Protein AF-A0A7Y2A6G4-F1 (afdb_monomer)

Sequence (101 aa):
MKRLGRTLSVFWRLSPFVFGFLRDRRRFILFGRPASRSQSHHQKRAERLSARLASLGPTFVKIAQLLSARADILPEPYLTEIGKLQDRVPPDPSDEIRRVI

Radius of gyration: 22.12 Å; Cα contacts (8 Å, |Δi|>4): 39; chains: 1; bounding box: 47×41×48 Å

Nearest PDB structures (foldseek):
  2rn7-assembly1_A  TM=4.145E-01  e=8.508E+00  Shigella flexneri

Secondary structure (DSSP, 8-state):
--SHHHHHHHHHHHHHHHHHHHHHHTTSS-SS------HHHHHHHHHHHHHHHHHT-HHHHHHHHHHHT-TTTS-HHHHHHHHHHHS--PPPPHHHHTT--

Foldseek 3Di:
DPPVVVVVVVVVVCVVVVVVVVVVVVVVVPPDDPPPQPPVNLLVVLLVVLVVLVVVDDVSLVVLVVVLVPCVRGPPSNNVSSVVSVPPDDDDDVVVVVVVD

Mean predicted aligned error: 15.58 Å

Solvent-accessible surface area (backbone atoms only — not comparable to full-atom values): 6208 Å² total; per-residue (Å²): 142,85,70,68,68,62,62,54,55,52,55,61,70,48,40,65,56,54,51,47,51,57,50,43,72,72,61,75,81,71,89,62,75,79,70,88,64,52,70,68,56,51,37,58,49,16,51,55,48,35,54,49,30,60,73,71,33,70,69,45,44,51,53,50,51,64,51,54,77,36,63,94,78,44,62,67,49,40,43,57,38,45,48,66,67,65,75,72,68,76,83,75,67,71,75,65,61,68,76,78,114

Structure (mmCIF, N/CA/C/O backbone):
data_AF-A0A7Y2A6G4-F1
#
_entry.id   AF-A0A7Y2A6G4-F1
#
loop_
_atom_site.group_PDB
_atom_site.id
_atom_site.type_symbol
_atom_site.label_atom_id
_atom_site.label_alt_id
_atom_site.label_comp_id
_atom_site.label_asym_id
_atom_site.label_entity_id
_atom_site.label_seq_id
_atom_site.pdbx_PDB_ins_code
_atom_site.Cartn_x
_atom_site.Cartn_y
_atom_site.Cartn_z
_atom_site.occupancy
_atom_site.B_iso_or_equiv
_atom_site.auth_seq_id
_atom_site.auth_comp_id
_atom_site.auth_asym_id
_atom_site.auth_atom_id
_atom_site.pdbx_PDB_model_num
ATOM 1 N N . MET A 1 1 ? -33.814 25.892 -23.690 1.00 55.03 1 MET A N 1
ATOM 2 C CA . MET A 1 1 ? 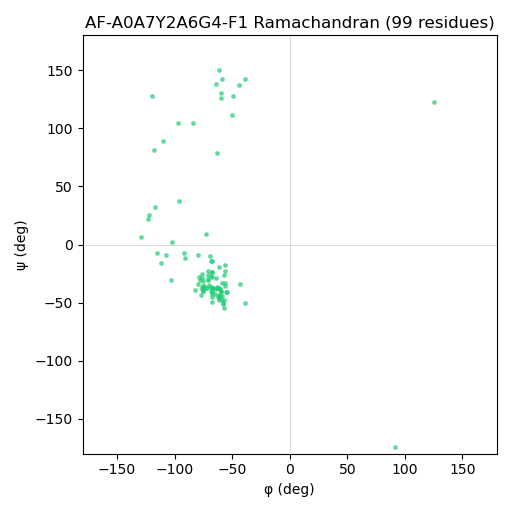-32.702 25.174 -24.367 1.00 55.03 1 MET A CA 1
ATOM 3 C C . MET A 1 1 ? -31.363 25.954 -24.375 1.00 55.03 1 MET A C 1
ATOM 5 O O . MET A 1 1 ? -30.583 25.797 -25.298 1.00 55.03 1 MET A O 1
ATOM 9 N N . LYS A 1 2 ? -31.033 26.768 -23.348 1.00 54.84 2 LYS A N 1
ATOM 10 C CA . LYS A 1 2 ? -29.790 27.589 -23.290 1.00 54.84 2 LYS A CA 1
ATOM 11 C C . LYS A 1 2 ? -28.901 27.320 -22.055 1.00 54.84 2 LYS A C 1
ATOM 13 O O . LYS A 1 2 ? -28.113 28.172 -21.663 1.00 54.84 2 LYS A O 1
ATOM 18 N N . ARG A 1 3 ? -29.028 26.152 -21.410 1.00 52.41 3 ARG A N 1
ATOM 19 C CA . ARG A 1 3 ? -28.201 25.782 -20.237 1.00 52.41 3 ARG A CA 1
ATOM 20 C C . ARG A 1 3 ? -27.206 24.643 -20.496 1.00 52.41 3 ARG A C 1
ATOM 22 O O . ARG A 1 3 ? -26.240 24.531 -19.758 1.00 52.41 3 ARG A O 1
ATOM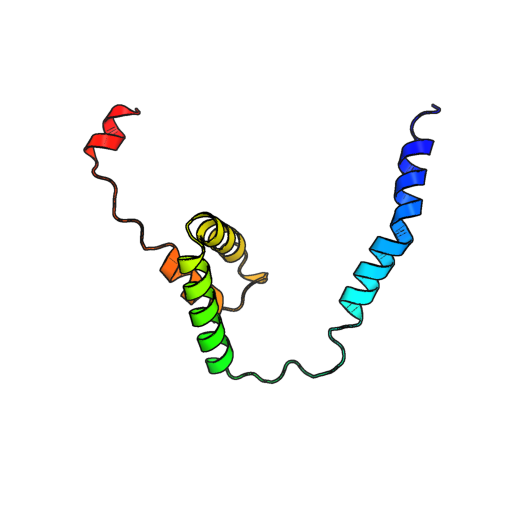 29 N N . LEU A 1 4 ? -27.373 23.877 -21.579 1.00 58.94 4 LEU A N 1
ATOM 30 C CA . LEU A 1 4 ? -26.481 22.758 -21.926 1.00 58.94 4 LEU A CA 1
ATOM 31 C C . LEU A 1 4 ? -25.135 23.198 -22.533 1.00 58.94 4 LEU A C 1
ATOM 33 O O . LEU A 1 4 ? -24.127 22.522 -22.358 1.00 58.94 4 LEU A O 1
ATOM 37 N N . GLY A 1 5 ? -25.097 24.348 -23.216 1.00 58.69 5 GLY A N 1
ATOM 38 C CA . GLY A 1 5 ? -23.894 24.802 -23.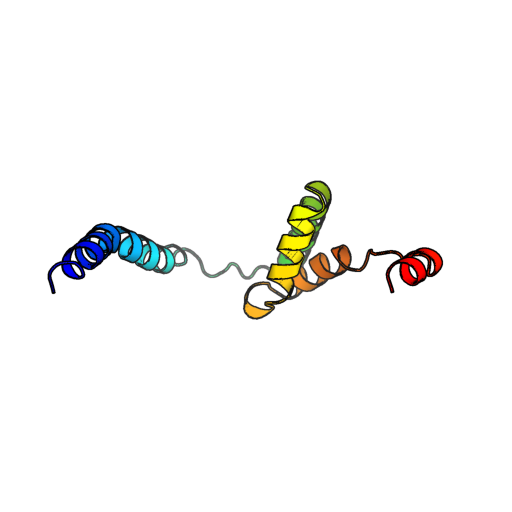927 1.00 58.69 5 GLY A CA 1
ATOM 39 C C .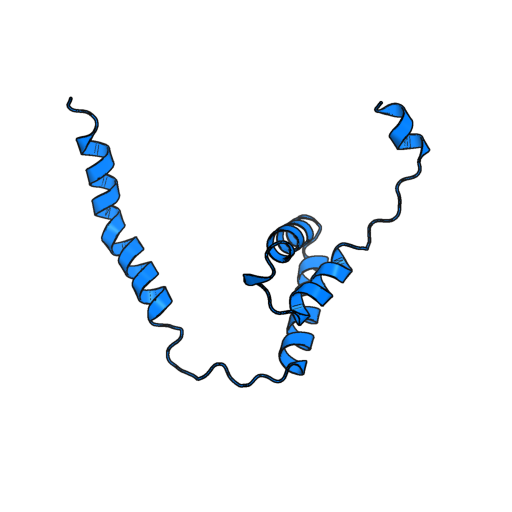 GLY A 1 5 ? -22.747 25.257 -23.018 1.00 58.69 5 GLY A C 1
ATOM 40 O O . GLY A 1 5 ? -21.589 25.222 -23.422 1.00 58.69 5 GLY A O 1
ATOM 41 N N . ARG A 1 6 ? -23.039 25.655 -21.770 1.00 56.62 6 ARG A N 1
ATOM 42 C CA . ARG A 1 6 ? -22.015 26.183 -20.849 1.00 56.62 6 ARG A CA 1
ATOM 43 C C . ARG A 1 6 ? -21.199 25.068 -20.191 1.00 56.62 6 ARG A C 1
ATOM 45 O O . ARG A 1 6 ? -19.997 25.234 -20.014 1.00 56.62 6 ARG A O 1
ATOM 52 N N . THR A 1 7 ? -21.815 23.920 -19.905 1.00 58.53 7 THR A N 1
ATOM 53 C CA . THR A 1 7 ? -21.134 22.761 -19.303 1.00 58.53 7 THR A CA 1
ATOM 54 C C . THR A 1 7 ? -20.195 22.0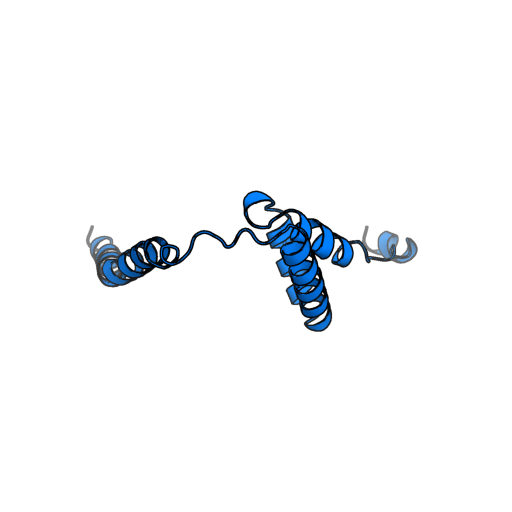79 -20.300 1.00 58.53 7 THR A C 1
ATOM 56 O O . THR A 1 7 ? -19.077 21.711 -19.941 1.00 58.53 7 THR A O 1
ATOM 59 N N . LEU A 1 8 ? -20.593 21.999 -21.578 1.00 60.81 8 LEU A N 1
ATOM 60 C CA . LEU A 1 8 ? -19.733 21.466 -22.643 1.00 60.81 8 LEU A CA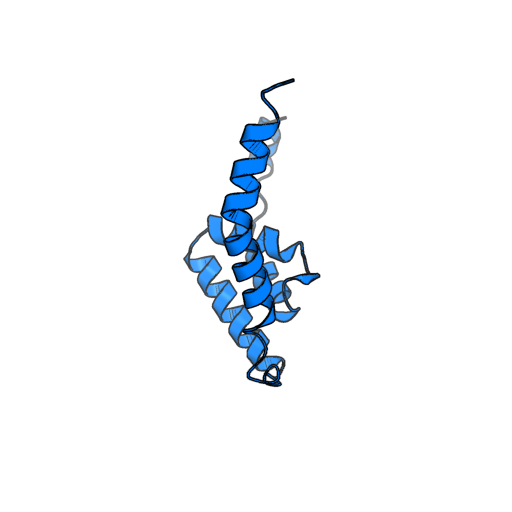 1
ATOM 61 C C . LEU A 1 8 ? -18.473 22.320 -22.859 1.00 60.81 8 LEU A C 1
ATOM 63 O O . LEU A 1 8 ? -17.393 21.780 -23.094 1.00 60.81 8 LEU A O 1
ATOM 67 N N . SER A 1 9 ? -18.587 23.646 -22.726 1.00 59.97 9 SER A N 1
ATOM 68 C CA . SER A 1 9 ? -17.455 24.554 -22.938 1.00 59.97 9 SER A CA 1
ATOM 69 C C . SER A 1 9 ? -16.355 24.408 -21.878 1.00 59.97 9 SER A C 1
ATOM 71 O O . SER A 1 9 ? -15.189 24.653 -22.183 1.00 59.97 9 SER A O 1
ATOM 73 N N . VAL A 1 10 ? -16.692 23.993 -20.650 1.00 62.28 10 VAL A N 1
ATOM 74 C CA . VAL A 1 10 ? -15.700 23.733 -19.588 1.00 62.28 10 VAL A CA 1
ATOM 75 C C . VAL A 1 10 ? -14.967 22.416 -19.846 1.00 62.28 10 VAL A C 1
ATOM 77 O O . VAL 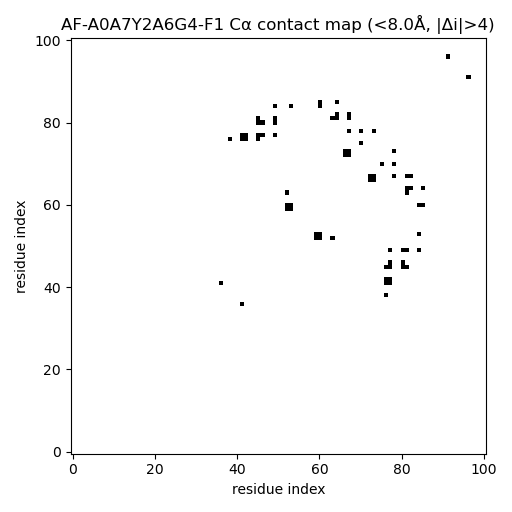A 1 10 ? -13.745 22.354 -19.712 1.00 62.28 10 VAL A O 1
ATOM 80 N N . PHE A 1 11 ? -15.690 21.394 -20.311 1.00 61.19 11 PHE A N 1
ATOM 81 C CA . PHE A 1 11 ? -15.111 20.105 -20.698 1.00 61.19 11 PHE A CA 1
ATOM 82 C C . PHE A 1 11 ? -14.090 20.249 -21.832 1.00 61.19 11 PHE A C 1
ATOM 84 O O . PHE A 1 11 ? -13.029 19.625 -21.811 1.00 61.19 11 PHE A O 1
ATOM 91 N N . TRP A 1 12 ? -14.366 21.133 -22.792 1.00 63.84 12 TRP A N 1
ATOM 92 C CA . TRP A 1 12 ? -13.456 21.389 -23.907 1.00 63.84 12 TRP A CA 1
ATOM 93 C C . TRP A 1 12 ? -12.186 22.145 -23.492 1.00 63.84 12 TRP A C 1
ATOM 95 O O . TRP A 1 12 ? -11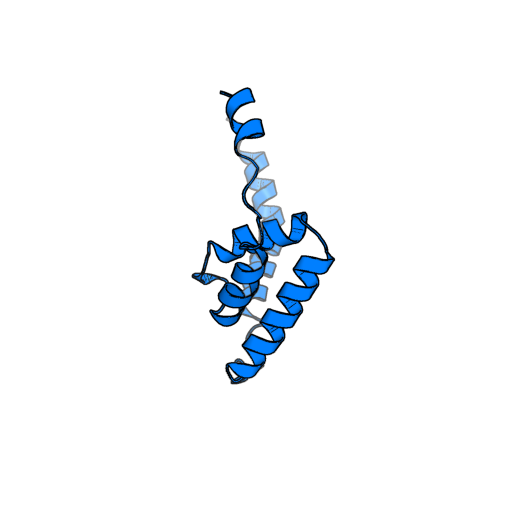.113 21.893 -24.040 1.00 63.84 12 TRP A O 1
ATOM 105 N N . ARG A 1 13 ? -12.268 22.994 -22.459 1.00 64.75 13 ARG A N 1
ATOM 106 C CA . ARG A 1 13 ? -11.129 23.772 -21.942 1.00 64.75 13 ARG A CA 1
ATOM 107 C C . ARG A 1 13 ? -10.150 22.940 -21.104 1.00 64.75 13 ARG A C 1
ATOM 109 O O . ARG A 1 13 ? -8.972 23.274 -21.044 1.00 64.75 13 ARG A O 1
ATOM 116 N N . LEU A 1 14 ? -10.621 21.842 -20.508 1.00 63.34 14 LEU A N 1
ATOM 117 C CA . LEU A 1 14 ? -9.798 20.854 -19.791 1.00 63.34 14 LEU A CA 1
ATOM 118 C C . LEU A 1 14 ? -9.298 19.710 -20.690 1.00 63.34 14 LEU A C 1
ATOM 120 O O . LEU A 1 14 ? -8.395 18.966 -20.298 1.00 63.34 14 LEU A O 1
ATOM 124 N N . SER A 1 15 ? -9.836 19.588 -21.908 1.00 66.81 15 SER A N 1
ATOM 125 C CA . SER A 1 15 ? -9.449 18.541 -22.856 1.00 66.81 15 SER A CA 1
ATOM 126 C C . SER A 1 15 ? -7.947 18.488 -23.183 1.00 66.81 15 SER A C 1
ATOM 128 O O . SER A 1 15 ? -7.422 17.373 -23.163 1.00 66.81 15 SER A O 1
ATOM 130 N N . PRO A 1 16 ? -7.194 19.599 -23.378 1.00 66.88 16 PRO A N 1
ATOM 131 C CA . PRO A 1 16 ? -5.764 19.491 -23.673 1.00 66.88 16 PRO A CA 1
ATOM 132 C C . PRO A 1 16 ? -4.947 18.958 -22.485 1.00 66.88 16 PRO A C 1
ATOM 134 O O . PRO A 1 16 ? -3.903 18.348 -22.697 1.00 66.88 16 PRO A O 1
ATOM 137 N N . PHE A 1 17 ? -5.434 19.104 -21.246 1.00 69.44 17 PHE A N 1
ATOM 138 C CA . PHE A 1 17 ? -4.779 18.560 -20.052 1.00 69.44 17 PHE A CA 1
ATOM 139 C C . PHE A 1 17 ? -5.014 17.057 -19.902 1.00 69.44 17 PHE A C 1
ATOM 141 O O . PHE A 1 17 ? -4.077 16.311 -19.631 1.00 69.44 17 PHE A O 1
ATOM 148 N N . VAL A 1 18 ? -6.245 16.593 -20.133 1.00 65.75 18 VAL A N 1
ATOM 149 C CA . VAL A 1 18 ? -6.582 15.161 -20.099 1.00 65.75 18 VAL A CA 1
ATOM 150 C C . VAL A 1 18 ? -5.906 14.426 -21.256 1.00 65.75 18 VAL A C 1
ATOM 152 O O . VAL A 1 18 ? -5.314 13.373 -21.041 1.00 65.75 18 VAL A O 1
ATOM 155 N N . PHE A 1 19 ? -5.907 15.000 -22.463 1.00 68.44 19 PHE A N 1
ATOM 156 C CA . PHE A 1 19 ? -5.171 14.435 -23.596 1.00 68.44 19 PHE A CA 1
ATOM 157 C C . PHE A 1 19 ? -3.658 14.496 -23.388 1.00 68.44 19 PHE A C 1
ATOM 159 O O . PHE A 1 19 ? -2.977 13.537 -23.731 1.00 68.44 19 PHE A O 1
ATOM 166 N N . GLY A 1 20 ? -3.128 15.567 -22.788 1.00 66.12 20 GLY A N 1
ATOM 167 C CA . GLY A 1 20 ? -1.726 15.651 -22.376 1.00 66.12 20 GLY A CA 1
ATOM 168 C C . GLY A 1 20 ? -1.361 14.549 -21.383 1.00 66.12 20 GLY A C 1
ATOM 169 O O . GLY A 1 20 ? -0.405 13.820 -21.614 1.00 66.12 20 GLY A O 1
ATOM 170 N N . PHE A 1 21 ? -2.177 14.346 -20.348 1.00 62.94 21 PHE A N 1
ATOM 171 C CA . PHE A 1 21 ? -1.967 13.333 -19.315 1.00 62.94 21 PHE A CA 1
ATOM 172 C C . PHE A 1 21 ? -2.138 11.899 -19.841 1.00 62.94 21 PHE A C 1
ATOM 174 O O . PHE A 1 21 ? -1.330 11.035 -19.512 1.00 62.94 21 PHE A O 1
ATOM 181 N N . LEU A 1 22 ? -3.126 11.624 -20.705 1.00 64.06 22 LEU A N 1
ATOM 182 C CA . LEU A 1 22 ? -3.260 10.322 -21.377 1.00 64.06 22 LEU A CA 1
ATOM 183 C C . LEU A 1 22 ? -2.137 10.076 -22.397 1.00 64.06 22 LEU A C 1
ATOM 185 O O . LEU A 1 22 ? -1.671 8.941 -22.521 1.00 64.06 22 LEU A O 1
ATOM 189 N N . ARG A 1 23 ? -1.684 11.115 -23.111 1.00 59.41 23 ARG A N 1
ATOM 190 C CA . ARG A 1 23 ? -0.545 11.024 -24.035 1.00 59.41 23 ARG A CA 1
ATOM 191 C C . ARG A 1 23 ? 0.759 10.786 -23.276 1.00 59.41 23 ARG A C 1
ATOM 193 O O . ARG A 1 23 ? 1.577 9.997 -23.738 1.00 59.41 23 ARG A O 1
ATOM 200 N N . ASP A 1 24 ? 0.928 11.396 -22.108 1.00 56.88 24 ASP A N 1
ATOM 201 C CA . ASP A 1 24 ? 2.110 11.235 -21.257 1.00 56.88 24 ASP A CA 1
ATOM 202 C C . ASP A 1 24 ? 2.126 9.873 -20.540 1.00 56.88 24 ASP A C 1
ATOM 204 O O . ASP A 1 24 ? 3.149 9.185 -20.516 1.00 56.88 24 ASP A O 1
ATOM 208 N N . ARG A 1 25 ? 0.952 9.360 -20.136 1.00 54.31 25 ARG A N 1
ATOM 209 C CA . ARG A 1 25 ? 0.792 7.969 -19.665 1.00 54.31 25 ARG A CA 1
ATOM 210 C C . ARG A 1 25 ? 1.134 6.918 -20.727 1.00 54.31 25 ARG A C 1
ATOM 212 O O . ARG A 1 25 ? 1.402 5.773 -20.374 1.00 54.31 25 ARG A O 1
ATOM 219 N N . ARG A 1 26 ? 1.153 7.294 -22.013 1.00 53.56 26 ARG A N 1
ATOM 220 C CA . ARG A 1 26 ? 1.633 6.461 -23.130 1.00 53.56 26 ARG A CA 1
ATOM 221 C C . ARG A 1 26 ? 3.038 6.830 -23.629 1.00 53.56 26 ARG A C 1
ATOM 223 O O . ARG A 1 26 ? 3.502 6.189 -24.570 1.00 53.56 26 ARG A O 1
ATOM 230 N N . ARG A 1 27 ? 3.739 7.804 -23.026 1.00 49.69 27 ARG A N 1
ATOM 231 C CA . ARG A 1 27 ? 5.084 8.224 -23.476 1.00 49.69 27 ARG A CA 1
ATOM 232 C C . ARG A 1 27 ? 6.173 8.283 -22.400 1.00 49.69 27 ARG A C 1
ATOM 234 O O . ARG A 1 27 ? 7.304 8.614 -22.735 1.00 49.69 27 ARG A O 1
ATOM 241 N N . PHE A 1 28 ? 5.898 7.834 -21.174 1.00 47.66 28 PHE A N 1
ATOM 242 C CA . PHE A 1 28 ? 6.936 7.646 -20.145 1.00 47.66 28 PHE A CA 1
ATOM 243 C C . PHE A 1 28 ? 7.038 6.216 -19.571 1.00 47.66 28 PHE A C 1
ATOM 245 O O . PHE A 1 28 ? 7.541 6.006 -18.473 1.00 47.66 28 PHE A O 1
ATOM 252 N N . ILE A 1 29 ? 6.619 5.211 -20.353 1.00 52.31 29 ILE A N 1
ATOM 253 C CA . ILE A 1 29 ? 6.986 3.783 -20.181 1.00 52.31 29 ILE A CA 1
ATOM 254 C C . ILE A 1 29 ? 7.771 3.304 -21.430 1.00 52.31 29 ILE A C 1
ATOM 256 O O . ILE A 1 29 ? 7.624 2.176 -21.882 1.00 52.31 29 ILE A O 1
ATOM 260 N N . LEU A 1 30 ? 8.555 4.190 -22.067 1.00 52.34 30 LEU A N 1
ATOM 261 C CA . LEU A 1 30 ? 9.245 3.914 -23.345 1.00 52.34 30 LEU A CA 1
ATOM 262 C C . LEU A 1 30 ? 10.786 3.918 -23.280 1.00 52.34 30 LEU A C 1
ATOM 264 O O . LEU A 1 30 ? 11.408 3.489 -24.246 1.00 52.34 30 LEU A O 1
ATOM 268 N N . PHE A 1 31 ? 11.423 4.304 -22.167 1.00 45.47 31 PHE A N 1
ATOM 269 C CA . PHE A 1 31 ? 12.878 4.147 -21.996 1.00 45.47 31 PHE A CA 1
ATOM 270 C C . PHE A 1 31 ? 13.215 3.072 -20.964 1.00 45.47 31 PHE A C 1
ATOM 272 O O . PHE A 1 31 ? 13.377 3.325 -19.773 1.00 45.47 31 PHE A O 1
ATOM 279 N N . GLY A 1 32 ? 13.324 1.852 -21.486 1.00 45.75 32 GLY A N 1
ATOM 280 C CA . GLY A 1 32 ? 13.815 0.668 -20.795 1.00 45.75 32 GLY A CA 1
ATOM 281 C C . GLY A 1 32 ? 12.805 -0.465 -20.872 1.00 45.75 32 GLY A C 1
ATOM 282 O O . GLY A 1 32 ? 11.677 -0.325 -20.405 1.00 45.75 32 GLY A O 1
ATOM 283 N N . ARG A 1 33 ? 13.224 -1.617 -21.421 1.00 47.22 33 ARG A N 1
ATOM 284 C CA . ARG A 1 33 ? 12.538 -2.902 -21.185 1.00 47.22 33 ARG A CA 1
ATOM 285 C C . ARG A 1 33 ? 12.231 -2.957 -19.681 1.00 47.22 33 ARG A C 1
ATOM 287 O O . ARG A 1 33 ? 13.129 -2.556 -18.930 1.00 47.22 33 ARG A O 1
ATOM 294 N N . PRO A 1 34 ? 11.042 -3.398 -19.209 1.00 52.91 34 PRO A N 1
ATOM 295 C CA . PRO A 1 34 ? 10.870 -3.654 -17.785 1.00 52.91 34 PRO A CA 1
ATOM 296 C C . PRO A 1 34 ? 12.055 -4.527 -17.413 1.00 52.91 34 PRO A C 1
ATOM 298 O O . PRO A 1 34 ? 12.214 -5.604 -17.989 1.00 52.91 34 PRO A O 1
ATOM 301 N N . ALA A 1 35 ? 12.983 -3.978 -16.614 1.00 53.69 35 ALA A N 1
ATOM 302 C CA . ALA A 1 35 ? 14.179 -4.715 -16.252 1.00 53.69 35 ALA A CA 1
ATOM 303 C C . ALA A 1 35 ? 13.662 -6.072 -15.794 1.00 53.69 35 ALA A C 1
ATOM 305 O O . ALA A 1 35 ? 12.692 -6.082 -15.027 1.00 53.69 35 ALA A O 1
ATOM 306 N N . SER A 1 36 ? 14.198 -7.163 -16.355 1.00 52.31 36 SER A N 1
ATOM 307 C CA . SER A 1 36 ? 13.826 -8.526 -15.978 1.00 52.31 36 SER A CA 1
ATOM 308 C C . SER A 1 36 ? 14.239 -8.691 -14.523 1.00 52.31 36 SER A C 1
ATOM 310 O O . SER A 1 36 ? 15.338 -9.119 -14.180 1.00 52.31 36 SER A O 1
ATOM 312 N N . ARG A 1 37 ? 13.411 -8.137 -13.648 1.00 59.31 37 ARG A N 1
ATOM 313 C CA . ARG A 1 37 ? 13.613 -8.082 -12.224 1.00 59.31 37 ARG A CA 1
ATOM 314 C C . ARG A 1 37 ? 13.097 -9.427 -11.802 1.00 59.31 37 ARG A C 1
ATOM 316 O O . ARG A 1 37 ? 11.894 -9.667 -11.832 1.00 59.31 37 ARG A O 1
ATOM 323 N N . SER A 1 38 ? 14.046 -10.306 -11.498 1.00 70.44 38 SER A N 1
ATOM 324 C CA . SER A 1 38 ? 13.782 -11.608 -10.901 1.00 70.44 38 SER A CA 1
ATOM 325 C C . SER A 1 38 ? 12.656 -11.482 -9.873 1.00 70.44 38 SER A C 1
ATOM 327 O O . SER A 1 38 ? 12.579 -10.483 -9.153 1.00 70.44 38 SER A O 1
ATOM 329 N N . GLN A 1 39 ? 11.796 -12.493 -9.795 1.00 73.88 39 GLN A N 1
ATOM 330 C CA . GLN A 1 39 ? 10.707 -12.605 -8.821 1.00 73.88 39 GLN A CA 1
ATOM 331 C C . GLN A 1 39 ? 11.145 -12.198 -7.396 1.00 73.88 39 GLN A C 1
ATOM 333 O O . GLN A 1 39 ? 10.410 -11.519 -6.682 1.00 73.88 39 GLN A O 1
ATOM 338 N N . SER A 1 40 ? 12.404 -12.484 -7.043 1.00 79.31 40 SER A N 1
ATOM 339 C CA . SER A 1 40 ? 13.071 -12.063 -5.802 1.00 79.31 40 SER A CA 1
ATOM 340 C C . SER A 1 40 ? 13.086 -10.543 -5.546 1.00 79.31 40 SER A C 1
ATOM 342 O O . SER A 1 40 ? 12.955 -10.099 -4.405 1.00 79.31 40 SER A O 1
ATOM 344 N N . HIS A 1 41 ? 13.219 -9.711 -6.581 1.00 80.94 41 HIS A N 1
ATOM 345 C CA . HIS A 1 41 ? 13.163 -8.253 -6.454 1.00 80.94 41 HIS A CA 1
ATOM 346 C C . HIS A 1 41 ? 11.745 -7.755 -6.181 1.00 80.94 41 HIS A C 1
ATOM 348 O O . HIS A 1 41 ? 11.574 -6.803 -5.417 1.00 80.94 41 HIS A O 1
ATOM 354 N N . HIS A 1 42 ? 10.738 -8.374 -6.802 1.00 82.94 42 HIS A N 1
ATOM 355 C CA . HIS A 1 42 ? 9.339 -8.039 -6.545 1.00 82.94 42 HIS A CA 1
ATOM 356 C C . HIS A 1 42 ? 8.938 -8.440 -5.124 1.00 82.94 42 HIS A C 1
ATOM 358 O O . HIS A 1 42 ? 8.346 -7.619 -4.430 1.00 82.94 42 HIS A O 1
ATOM 364 N N . GLN A 1 43 ? 9.384 -9.608 -4.659 1.00 86.00 43 GLN A N 1
ATOM 365 C CA . GLN A 1 43 ? 9.195 -10.079 -3.286 1.00 86.00 43 GLN A CA 1
ATOM 366 C C . GLN A 1 43 ? 9.767 -9.094 -2.249 1.00 86.00 43 GLN A C 1
ATOM 368 O O . GLN A 1 43 ? 9.031 -8.559 -1.424 1.00 86.00 43 GLN A O 1
ATOM 373 N N . LYS A 1 44 ? 11.049 -8.717 -2.367 1.00 87.75 44 LYS A N 1
ATOM 374 C CA . LYS A 1 44 ? 11.680 -7.747 -1.445 1.00 87.75 44 LYS A CA 1
ATOM 375 C C . LYS A 1 44 ? 10.985 -6.382 -1.430 1.00 87.75 44 LYS A C 1
ATOM 377 O O . LYS A 1 44 ? 11.001 -5.671 -0.426 1.00 87.75 44 LYS A O 1
ATOM 382 N N . ARG A 1 45 ? 10.425 -5.949 -2.565 1.00 87.62 45 ARG A N 1
ATOM 383 C CA . ARG A 1 45 ? 9.668 -4.690 -2.637 1.00 87.62 45 ARG A CA 1
ATOM 384 C C . ARG A 1 45 ? 8.279 -4.819 -2.029 1.00 87.62 45 ARG A C 1
ATOM 386 O O . ARG A 1 45 ? 7.830 -3.845 -1.430 1.00 87.62 45 ARG A O 1
ATOM 393 N N . ALA A 1 46 ? 7.629 -5.965 -2.198 1.00 89.62 46 ALA A N 1
ATOM 394 C CA . ALA A 1 46 ? 6.345 -6.267 -1.589 1.00 89.62 46 ALA A CA 1
ATOM 395 C C . ALA A 1 46 ? 6.458 -6.254 -0.059 1.00 89.62 46 ALA A C 1
ATOM 397 O O . ALA A 1 46 ? 5.731 -5.504 0.584 1.00 89.62 46 ALA A O 1
ATOM 398 N N . GLU A 1 47 ? 7.468 -6.920 0.506 1.00 90.50 47 GLU A N 1
ATOM 399 C CA . GLU A 1 47 ? 7.735 -6.928 1.954 1.00 90.50 47 GLU A CA 1
ATOM 400 C C . GLU A 1 47 ? 7.935 -5.510 2.508 1.00 90.50 47 GLU A C 1
ATOM 402 O O . GLU A 1 47 ? 7.314 -5.104 3.491 1.00 90.50 47 GLU A O 1
ATOM 407 N N . ARG A 1 48 ? 8.767 -4.701 1.834 1.00 91.31 48 ARG A N 1
ATOM 408 C CA . ARG A 1 48 ? 9.004 -3.300 2.223 1.00 91.31 48 ARG A CA 1
ATOM 409 C C . ARG A 1 48 ? 7.748 -2.443 2.123 1.00 91.31 48 ARG A C 1
ATOM 411 O O . ARG A 1 48 ? 7.576 -1.534 2.932 1.00 91.31 48 ARG A O 1
ATOM 418 N N . LEU A 1 49 ? 6.915 -2.672 1.109 1.00 88.88 49 LEU A N 1
ATOM 419 C CA . LEU A 1 49 ? 5.660 -1.947 0.951 1.00 88.88 49 LEU A CA 1
ATOM 420 C C . LEU A 1 49 ? 4.696 -2.321 2.077 1.00 88.88 49 LEU A C 1
ATOM 422 O O . LEU A 1 49 ? 4.193 -1.419 2.741 1.00 88.88 49 LEU A O 1
ATOM 426 N N . SER A 1 50 ? 4.504 -3.613 2.336 1.00 89.25 50 SER A N 1
ATOM 427 C CA . SER A 1 50 ? 3.640 -4.091 3.413 1.00 89.25 50 SER A CA 1
ATOM 428 C C . SER A 1 50 ? 4.083 -3.580 4.782 1.00 89.25 50 SER A C 1
ATOM 430 O O . SER A 1 50 ? 3.260 -3.057 5.530 1.00 89.25 50 SER A O 1
ATOM 432 N N . ALA A 1 51 ? 5.384 -3.607 5.083 1.00 90.25 51 ALA A N 1
ATOM 433 C CA . ALA A 1 51 ? 5.913 -3.049 6.329 1.00 90.25 51 ALA A CA 1
ATOM 434 C C . ALA A 1 51 ? 5.620 -1.542 6.472 1.00 90.25 51 ALA A C 1
ATOM 436 O O . ALA A 1 51 ? 5.243 -1.075 7.547 1.00 90.25 51 ALA A O 1
ATOM 437 N N . ARG A 1 52 ? 5.736 -0.773 5.380 1.00 91.50 52 ARG A N 1
ATOM 438 C CA . ARG A 1 52 ? 5.400 0.660 5.378 1.00 91.50 52 ARG A CA 1
ATOM 439 C C . ARG A 1 52 ? 3.908 0.895 5.574 1.00 91.50 52 ARG A C 1
ATOM 441 O O . ARG A 1 52 ? 3.540 1.740 6.382 1.00 91.50 52 ARG A O 1
ATOM 448 N N . LEU A 1 53 ? 3.061 0.149 4.870 1.00 88.44 53 LEU A N 1
ATOM 449 C CA . LEU A 1 53 ? 1.606 0.244 5.005 1.00 88.44 53 LEU A CA 1
ATOM 450 C C . LEU A 1 53 ? 1.165 -0.068 6.439 1.00 88.44 53 LEU A C 1
ATOM 452 O O . LEU A 1 53 ? 0.344 0.663 6.982 1.00 88.44 53 LEU A O 1
ATOM 456 N N . ALA A 1 54 ? 1.778 -1.073 7.072 1.00 87.44 54 ALA A N 1
ATOM 457 C CA . ALA A 1 54 ? 1.562 -1.378 8.482 1.00 87.44 54 ALA A CA 1
ATOM 458 C C . ALA A 1 54 ? 1.975 -0.211 9.396 1.00 87.44 54 ALA A C 1
ATOM 460 O O . ALA A 1 54 ? 1.207 0.179 10.272 1.00 87.44 54 ALA A O 1
ATOM 461 N N . SER A 1 55 ? 3.147 0.397 9.167 1.00 87.88 55 SER A N 1
ATOM 462 C CA . SER A 1 55 ? 3.622 1.529 9.984 1.00 87.88 55 SER A CA 1
ATOM 463 C C . SER A 1 55 ? 2.809 2.817 9.814 1.00 87.88 55 SER A C 1
ATOM 465 O O . SER A 1 55 ? 2.761 3.632 10.727 1.00 87.88 55 SER A O 1
ATOM 467 N N . LEU A 1 56 ? 2.169 3.009 8.656 1.00 89.69 56 LEU A N 1
ATOM 468 C CA . LEU A 1 56 ? 1.323 4.173 8.375 1.00 89.69 56 LEU A CA 1
ATOM 469 C C . LEU A 1 56 ? -0.078 4.050 9.000 1.00 89.69 56 LEU A C 1
ATOM 471 O O . LEU A 1 56 ? -0.843 5.016 8.998 1.00 89.69 56 LEU A O 1
ATOM 475 N N . GLY A 1 57 ? -0.414 2.876 9.538 1.00 85.19 57 GLY A N 1
ATOM 476 C CA . GLY A 1 57 ? -1.632 2.644 10.298 1.00 85.19 57 GLY A CA 1
ATOM 477 C C . GLY A 1 57 ? -2.839 2.170 9.471 1.00 85.19 57 GLY A C 1
ATOM 478 O O . GLY A 1 57 ? -2.744 1.896 8.269 1.00 85.19 57 GLY A O 1
ATOM 479 N N . PRO A 1 58 ? -4.013 2.058 10.119 1.00 86.88 58 PRO A N 1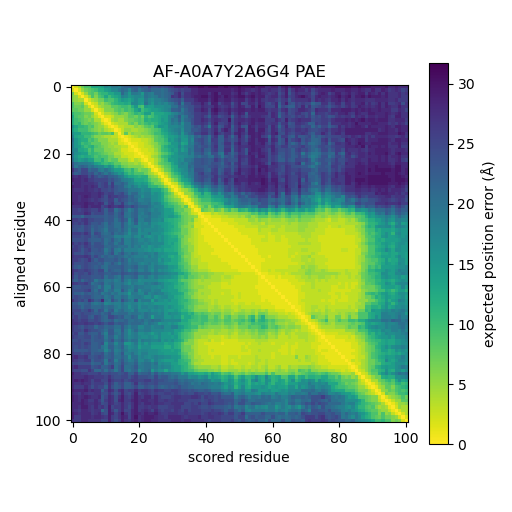
ATOM 480 C CA . PRO A 1 58 ? -5.157 1.290 9.617 1.00 86.88 58 PRO A CA 1
ATOM 481 C C . PRO A 1 58 ? -5.760 1.827 8.312 1.00 86.88 58 PRO A C 1
ATOM 483 O O . PRO A 1 58 ? -6.278 1.053 7.509 1.00 86.88 58 PRO A O 1
ATOM 486 N N . THR A 1 59 ? -5.667 3.132 8.048 1.00 87.50 59 THR A N 1
ATOM 487 C CA . THR A 1 59 ? -6.156 3.729 6.794 1.00 87.50 59 THR A CA 1
ATOM 488 C C . THR A 1 59 ? -5.421 3.168 5.576 1.00 87.50 59 THR A C 1
ATOM 490 O O . THR A 1 59 ? -6.046 2.816 4.577 1.00 87.50 59 THR A O 1
ATOM 493 N N . PHE A 1 60 ? -4.097 3.031 5.659 1.00 86.19 60 PHE A N 1
ATOM 494 C CA . PHE A 1 60 ? -3.283 2.528 4.552 1.00 86.19 60 PHE A CA 1
ATOM 495 C C . PHE A 1 60 ? -3.412 1.014 4.383 1.00 86.19 60 PHE A C 1
ATOM 497 O O . PHE A 1 60 ? -3.401 0.532 3.251 1.00 86.19 60 PHE A O 1
ATOM 504 N N . VAL A 1 61 ? -3.634 0.281 5.478 1.00 86.38 61 VAL A N 1
ATOM 505 C CA . VAL A 1 61 ? -3.999 -1.143 5.430 1.00 86.38 61 VAL A CA 1
ATOM 506 C C . VAL A 1 61 ? -5.321 -1.338 4.675 1.00 86.38 61 VAL A C 1
ATOM 508 O O . VAL A 1 61 ? -5.389 -2.178 3.780 1.00 86.38 61 VAL A O 1
ATOM 511 N N . LYS A 1 62 ? -6.337 -0.502 4.931 1.00 87.25 62 LYS A N 1
ATOM 512 C CA . LYS A 1 62 ? -7.619 -0.541 4.200 1.00 87.25 62 LYS A CA 1
ATOM 513 C C . LYS A 1 62 ? -7.485 -0.193 2.716 1.00 87.25 62 LYS A C 1
ATOM 515 O O . LYS A 1 62 ? -8.120 -0.817 1.871 1.00 87.25 62 LYS A O 1
ATOM 520 N N . ILE A 1 63 ? -6.637 0.772 2.363 1.00 86.44 63 ILE A N 1
ATOM 521 C CA . ILE A 1 63 ? -6.361 1.084 0.949 1.00 86.44 63 ILE A CA 1
ATOM 522 C C . ILE A 1 63 ? -5.678 -0.106 0.266 1.00 86.44 63 ILE A C 1
ATOM 524 O O . ILE A 1 63 ? -6.046 -0.471 -0.850 1.00 86.44 63 ILE A O 1
ATOM 528 N N . ALA A 1 64 ? -4.719 -0.743 0.939 1.00 85.50 64 ALA A N 1
ATOM 529 C CA . ALA A 1 64 ? -4.063 -1.940 0.428 1.00 85.50 64 ALA A CA 1
ATOM 530 C C . ALA A 1 64 ? -5.055 -3.096 0.235 1.00 85.50 64 ALA A C 1
ATOM 532 O O . ALA A 1 64 ? -4.984 -3.779 -0.782 1.00 85.50 64 ALA A O 1
ATOM 533 N N . GLN A 1 65 ? -6.023 -3.256 1.142 1.00 83.44 65 GLN A N 1
ATOM 534 C CA . GLN A 1 65 ? -7.136 -4.204 1.006 1.00 83.44 65 GLN A CA 1
ATOM 535 C C . GLN A 1 65 ? -7.965 -3.952 -0.256 1.00 83.44 65 GLN A C 1
ATOM 537 O O . GLN A 1 65 ? -8.155 -4.861 -1.063 1.00 83.44 65 GLN A O 1
ATOM 542 N N . LEU A 1 66 ? -8.391 -2.707 -0.477 1.00 85.81 66 LEU A N 1
ATOM 543 C CA . LEU A 1 66 ? -9.175 -2.337 -1.659 1.00 85.81 66 LEU A CA 1
ATOM 544 C C . LEU A 1 66 ? -8.416 -2.575 -2.972 1.00 85.81 66 LEU A C 1
ATOM 546 O O . LEU A 1 66 ? -9.012 -2.986 -3.966 1.00 85.81 66 LEU A O 1
ATOM 550 N N . LEU A 1 67 ? -7.105 -2.322 -2.984 1.00 82.00 67 LEU A N 1
ATOM 551 C CA . LEU A 1 67 ? -6.258 -2.557 -4.155 1.00 82.00 67 LEU A CA 1
ATOM 552 C C . LEU A 1 67 ? -5.967 -4.049 -4.368 1.00 82.00 67 LEU A C 1
ATOM 554 O O . LEU A 1 67 ? -5.925 -4.497 -5.510 1.00 82.00 67 LEU A O 1
ATOM 558 N N . SER A 1 68 ? -5.820 -4.821 -3.288 1.00 79.88 68 SER A N 1
ATOM 559 C CA . SER A 1 68 ? -5.608 -6.274 -3.326 1.00 79.88 68 SER A CA 1
ATOM 560 C C . SER A 1 68 ? -6.822 -7.042 -3.847 1.00 79.88 68 SER A C 1
ATOM 562 O O . SER A 1 68 ? -6.662 -8.133 -4.380 1.00 79.88 68 SER A O 1
ATOM 564 N N . ALA A 1 69 ? -8.025 -6.469 -3.751 1.00 75.69 69 ALA A N 1
ATOM 565 C CA . ALA A 1 69 ? -9.230 -7.021 -4.372 1.00 75.69 69 ALA A CA 1
ATOM 566 C C . ALA A 1 69 ? -9.210 -6.941 -5.913 1.00 75.69 69 ALA A C 1
ATOM 568 O O . ALA A 1 69 ? -10.079 -7.510 -6.571 1.00 75.69 69 ALA A O 1
ATOM 569 N N . ARG A 1 70 ? -8.240 -6.230 -6.505 1.00 78.06 70 ARG A N 1
ATOM 570 C CA . ARG A 1 70 ? -8.039 -6.144 -7.956 1.00 78.06 70 ARG A CA 1
ATOM 571 C C . ARG A 1 70 ? -6.676 -6.724 -8.327 1.00 78.06 70 ARG A C 1
ATOM 573 O O . ARG A 1 70 ? -5.709 -5.986 -8.527 1.00 78.06 70 ARG A O 1
ATOM 580 N N . ALA A 1 71 ? -6.614 -8.053 -8.421 1.00 65.50 71 ALA A N 1
ATOM 581 C CA . ALA A 1 71 ? -5.405 -8.810 -8.768 1.00 65.50 71 ALA A CA 1
ATOM 582 C C . ALA A 1 71 ? -4.777 -8.379 -10.110 1.00 65.50 71 ALA A C 1
ATOM 584 O O . ALA A 1 71 ? -3.575 -8.504 -10.316 1.00 65.50 71 ALA A O 1
ATOM 585 N N . ASP A 1 72 ? -5.567 -7.776 -10.992 1.00 72.88 72 ASP A N 1
ATOM 586 C CA . ASP A 1 72 ? -5.142 -7.209 -12.274 1.00 72.88 72 ASP A CA 1
ATOM 587 C C . ASP A 1 72 ? -4.222 -5.975 -12.127 1.00 72.88 72 ASP A C 1
ATOM 589 O O . ASP A 1 72 ? -3.589 -5.547 -13.094 1.00 72.88 72 ASP A O 1
ATOM 593 N N . ILE A 1 73 ? -4.141 -5.382 -10.929 1.00 71.81 73 ILE A N 1
ATOM 594 C CA . ILE A 1 73 ? -3.373 -4.157 -10.646 1.00 71.81 73 ILE A CA 1
ATOM 595 C C . ILE A 1 73 ? -2.057 -4.463 -9.915 1.00 71.81 73 ILE A C 1
ATOM 597 O O . ILE A 1 73 ? -1.074 -3.733 -10.082 1.00 71.81 73 ILE A O 1
ATOM 601 N N . LEU A 1 74 ? -2.017 -5.523 -9.105 1.00 76.12 74 LEU A N 1
ATOM 602 C CA . LEU A 1 74 ? -0.883 -5.850 -8.241 1.00 76.12 74 LEU A CA 1
ATOM 603 C C . LEU A 1 74 ? -0.291 -7.222 -8.596 1.00 76.12 74 LEU A C 1
ATOM 605 O O . LEU A 1 74 ? -1.020 -8.206 -8.608 1.00 76.12 74 LEU A O 1
ATOM 609 N N . PRO A 1 75 ? 1.031 -7.327 -8.830 1.00 80.31 75 PRO A N 1
ATOM 610 C CA . PRO A 1 75 ? 1.675 -8.619 -9.052 1.00 80.31 75 PRO A CA 1
ATOM 611 C C . PRO A 1 75 ? 1.545 -9.542 -7.832 1.00 80.31 75 PRO A C 1
ATOM 613 O O . PRO A 1 75 ? 1.594 -9.064 -6.700 1.00 80.31 75 PRO A O 1
ATOM 616 N N . GLU A 1 76 ? 1.512 -10.854 -8.069 1.00 83.75 76 GLU A N 1
ATOM 617 C CA . GLU A 1 76 ? 1.392 -11.924 -7.056 1.00 83.75 76 GLU A CA 1
ATOM 618 C C . GLU A 1 76 ? 2.179 -11.691 -5.743 1.00 83.75 76 GLU A C 1
ATOM 620 O O . GLU A 1 76 ? 1.573 -11.687 -4.669 1.00 83.75 76 GLU A O 1
ATOM 625 N N . PRO A 1 77 ? 3.489 -11.351 -5.776 1.00 85.94 77 PRO A N 1
ATOM 626 C CA . PRO A 1 77 ? 4.256 -11.100 -4.551 1.00 85.94 77 PRO A CA 1
ATOM 627 C C . PRO A 1 77 ? 3.660 -10.007 -3.650 1.00 85.94 77 PRO A C 1
ATOM 629 O O . PRO A 1 77 ? 3.759 -10.076 -2.430 1.00 85.94 77 PRO A O 1
ATOM 632 N N . TYR A 1 78 ? 3.025 -8.991 -4.238 1.00 84.38 78 TYR A N 1
ATOM 633 C CA . TYR A 1 78 ? 2.382 -7.908 -3.493 1.00 84.38 78 TYR A CA 1
ATOM 634 C C . TYR A 1 78 ? 1.055 -8.341 -2.883 1.00 84.38 78 TYR A C 1
ATOM 636 O O . TYR A 1 78 ? 0.772 -7.947 -1.757 1.00 84.38 78 TYR A O 1
ATOM 644 N N . LEU A 1 79 ? 0.268 -9.150 -3.596 1.00 86.12 79 LEU A N 1
ATOM 645 C CA . LEU A 1 79 ? -0.980 -9.709 -3.071 1.00 86.12 79 LEU A CA 1
ATOM 646 C C . LEU A 1 79 ? -0.693 -10.598 -1.859 1.00 86.12 79 LEU A C 1
ATOM 648 O O . LEU A 1 79 ? -1.321 -10.428 -0.817 1.00 86.12 79 LEU A O 1
ATOM 652 N N . THR A 1 80 ? 0.330 -11.450 -1.961 1.00 87.31 80 THR A N 1
ATOM 653 C CA . THR A 1 80 ? 0.784 -12.314 -0.864 1.00 87.31 80 THR A CA 1
ATOM 654 C C . THR A 1 80 ? 1.181 -11.499 0.373 1.00 87.31 80 THR A C 1
ATOM 656 O O . THR A 1 80 ? 0.697 -11.754 1.476 1.00 87.31 80 THR A O 1
ATOM 659 N N . GLU A 1 81 ? 2.042 -10.488 0.220 1.00 88.88 81 GLU A N 1
ATOM 660 C CA . GLU A 1 81 ? 2.501 -9.677 1.357 1.00 88.88 81 GLU A CA 1
ATOM 661 C C . GLU A 1 81 ? 1.417 -8.754 1.925 1.00 88.88 81 GLU A C 1
ATOM 663 O O . GLU A 1 81 ? 1.454 -8.423 3.111 1.00 88.88 81 GLU A O 1
ATOM 668 N N . ILE A 1 82 ? 0.469 -8.295 1.106 1.00 87.50 82 ILE A N 1
ATOM 669 C CA . ILE A 1 82 ? -0.657 -7.482 1.574 1.00 87.50 82 ILE A CA 1
ATOM 670 C C . ILE A 1 82 ? -1.675 -8.364 2.301 1.00 87.50 82 ILE A C 1
ATOM 672 O O . ILE A 1 82 ? -2.148 -7.944 3.351 1.00 87.50 82 ILE A O 1
ATOM 676 N N . GLY A 1 83 ? -1.958 -9.580 1.823 1.00 85.12 83 GLY A N 1
ATOM 677 C CA . GLY A 1 83 ? -2.843 -10.541 2.495 1.00 85.12 83 GLY A CA 1
ATOM 678 C C . GLY A 1 83 ? -2.414 -10.825 3.938 1.00 85.12 83 GLY A C 1
ATOM 679 O O . GLY A 1 83 ? -3.229 -10.749 4.855 1.00 85.12 83 GLY A O 1
ATOM 680 N N . LYS A 1 84 ? -1.103 -10.962 4.179 1.00 86.44 84 LYS A N 1
ATOM 681 C CA . LYS A 1 84 ? -0.527 -11.106 5.533 1.00 86.44 84 LYS A CA 1
ATOM 682 C C . LYS A 1 84 ? -0.859 -9.954 6.491 1.00 86.44 84 LYS A C 1
ATOM 684 O O . LYS A 1 84 ? -0.828 -10.148 7.706 1.00 86.44 84 LYS A O 1
ATOM 689 N N . LEU A 1 85 ? -1.119 -8.748 5.977 1.00 82.56 85 LEU A N 1
ATOM 690 C CA . LEU A 1 85 ? -1.553 -7.609 6.794 1.00 82.56 85 LEU A CA 1
ATOM 691 C C . LEU A 1 85 ? -3.039 -7.688 7.155 1.00 82.56 85 LEU A C 1
ATOM 693 O O . LEU A 1 85 ? -3.442 -7.121 8.167 1.00 82.56 85 LEU A O 1
ATOM 697 N N . GLN A 1 86 ? -3.844 -8.342 6.320 1.00 75.00 86 GLN A N 1
ATOM 698 C CA . GLN A 1 86 ? -5.297 -8.425 6.470 1.00 75.00 86 GLN A CA 1
ATOM 699 C C . GLN A 1 86 ? -5.695 -9.517 7.463 1.00 75.00 86 GLN A C 1
ATOM 701 O O . GLN A 1 86 ? -6.572 -9.283 8.287 1.00 75.00 86 GLN A O 1
ATOM 706 N N . ASP A 1 87 ? -4.997 -10.653 7.445 1.00 67.25 87 ASP A N 1
ATOM 707 C CA . ASP A 1 87 ? -5.309 -11.837 8.262 1.00 67.25 87 ASP A CA 1
ATOM 708 C C . ASP A 1 87 ? -4.975 -11.692 9.761 1.00 67.25 87 ASP A C 1
ATOM 710 O O . ASP A 1 87 ? -5.052 -12.652 10.524 1.00 67.25 87 ASP A O 1
ATOM 714 N N . ARG A 1 88 ? -4.611 -10.491 10.231 1.00 63.78 88 ARG A N 1
ATOM 715 C CA . ARG A 1 88 ? -4.301 -10.217 11.648 1.00 63.78 88 ARG A CA 1
ATOM 716 C C . ARG A 1 88 ? -5.482 -9.649 12.436 1.00 63.78 88 ARG A C 1
ATOM 718 O O . ARG A 1 88 ? -5.278 -8.788 13.292 1.00 63.78 88 ARG A O 1
ATOM 725 N N . VAL A 1 89 ? -6.701 -10.110 12.173 1.00 55.81 89 VAL A N 1
ATOM 726 C CA . VAL A 1 89 ? -7.852 -9.774 13.024 1.00 55.81 89 VAL A CA 1
ATOM 727 C C . VAL A 1 89 ? -8.071 -10.926 14.009 1.00 55.81 89 VAL A C 1
ATOM 729 O O . VAL A 1 89 ? -8.524 -11.990 13.586 1.00 55.81 89 VAL A O 1
ATOM 732 N N . PRO A 1 90 ? -7.706 -10.778 15.298 1.00 57.56 90 PRO A N 1
ATOM 733 C CA . PRO A 1 90 ? -8.116 -11.746 16.307 1.00 57.56 90 PRO A CA 1
ATOM 734 C C . PRO A 1 90 ? -9.653 -11.807 16.348 1.00 57.56 90 PRO A C 1
ATOM 736 O O . PRO A 1 90 ? -10.296 -10.771 16.172 1.00 57.56 90 PRO A O 1
ATOM 739 N N . PRO A 1 91 ? -10.254 -12.994 16.538 1.00 61.81 91 PRO A N 1
ATOM 740 C CA . PRO A 1 91 ? -11.704 -13.113 16.620 1.00 61.81 91 PRO A CA 1
ATOM 741 C C . PRO A 1 91 ? -12.229 -12.272 17.789 1.00 61.81 91 PRO A C 1
ATOM 743 O O . PRO A 1 91 ? -11.712 -12.381 18.902 1.00 61.81 91 PRO A O 1
ATOM 746 N N . ASP A 1 92 ? -13.246 -11.446 17.532 1.00 62.12 92 ASP A N 1
ATOM 747 C CA . ASP A 1 92 ? -13.923 -10.706 18.596 1.00 62.12 92 ASP A CA 1
ATOM 748 C C . ASP A 1 92 ? -14.614 -11.689 19.555 1.00 62.12 92 ASP A C 1
ATOM 750 O O . ASP A 1 92 ? -15.222 -12.671 19.103 1.00 62.12 92 ASP A O 1
ATOM 754 N N . PRO A 1 93 ? -14.540 -11.462 20.878 1.00 67.19 93 PRO A N 1
ATOM 755 C CA . PRO A 1 93 ? -15.256 -12.278 21.844 1.00 67.19 93 PRO A CA 1
ATOM 756 C C . PRO A 1 93 ? -16.763 -12.209 21.562 1.00 67.19 93 PRO A C 1
ATOM 758 O O . PRO A 1 93 ? -17.371 -11.141 21.501 1.00 67.19 93 PRO A O 1
ATOM 761 N N . SER A 1 94 ? -17.380 -13.382 21.410 1.00 62.34 94 SER A N 1
ATOM 762 C CA . SER A 1 94 ? -18.779 -13.564 20.989 1.00 62.34 94 SER A CA 1
ATOM 763 C C . SER A 1 94 ? -19.820 -12.839 21.852 1.00 62.34 94 SER A C 1
ATOM 765 O O . SER A 1 94 ? -20.955 -12.649 21.411 1.00 62.34 94 SER A O 1
ATOM 767 N N . ASP A 1 95 ? -19.449 -12.434 23.068 1.00 62.53 95 ASP A N 1
ATOM 768 C CA . ASP A 1 95 ? -20.327 -11.736 24.007 1.00 62.53 95 ASP A CA 1
ATOM 769 C C . ASP A 1 95 ? -20.648 -10.289 23.596 1.00 62.53 95 ASP A C 1
ATOM 771 O O . ASP A 1 95 ? -21.727 -9.797 23.931 1.00 62.53 95 ASP A O 1
ATOM 775 N N . GLU A 1 96 ? -19.788 -9.612 22.823 1.00 59.16 96 GLU A N 1
ATOM 776 C CA . GLU A 1 96 ? -20.086 -8.261 22.310 1.00 59.16 96 GLU A CA 1
ATOM 777 C C . GLU A 1 96 ? -21.042 -8.286 21.106 1.00 59.16 96 GLU A C 1
ATOM 779 O O . GLU A 1 96 ? -21.886 -7.402 20.953 1.00 59.16 96 GLU A O 1
ATOM 784 N N . ILE A 1 97 ? -20.992 -9.348 20.295 1.00 62.91 97 ILE A N 1
ATOM 785 C CA . ILE A 1 97 ? -21.795 -9.483 19.068 1.00 62.91 97 ILE A CA 1
ATOM 786 C C . ILE A 1 97 ? -23.283 -9.697 19.395 1.00 62.91 97 ILE A C 1
ATOM 788 O O . ILE A 1 97 ? -24.160 -9.182 18.702 1.00 62.91 97 ILE A O 1
ATOM 792 N N . ARG A 1 98 ? -23.589 -10.403 20.492 1.00 63.12 98 ARG A N 1
ATOM 793 C CA . ARG A 1 98 ? -24.969 -10.691 20.927 1.00 63.12 98 ARG A CA 1
ATOM 794 C C . ARG A 1 98 ? -25.753 -9.471 21.408 1.00 63.12 98 ARG A C 1
ATOM 796 O O . ARG A 1 98 ? -26.962 -9.579 21.564 1.00 63.12 98 ARG A O 1
ATOM 803 N N . ARG A 1 99 ? -25.094 -8.340 21.675 1.00 60.44 99 ARG A N 1
ATOM 804 C CA . ARG A 1 99 ? -25.741 -7.139 22.226 1.00 60.44 99 ARG A CA 1
ATOM 805 C C . ARG A 1 99 ? -26.226 -6.156 21.146 1.00 60.44 99 ARG A C 1
ATOM 807 O O . ARG A 1 99 ? -26.881 -5.176 21.479 1.00 60.44 99 ARG A O 1
ATOM 814 N N . VAL A 1 100 ? -25.890 -6.404 19.878 1.00 67.12 100 VAL A N 1
ATOM 815 C CA . VAL A 1 100 ? -26.205 -5.525 18.733 1.00 67.12 100 VAL A CA 1
ATOM 816 C C . VAL A 1 100 ? -27.314 -6.102 17.831 1.00 67.12 100 VAL A C 1
ATOM 818 O O . VAL A 1 100 ? -27.817 -5.392 16.963 1.00 67.12 100 VAL A O 1
ATOM 821 N N . ILE A 1 101 ? -27.722 -7.358 18.048 1.00 53.97 101 ILE A N 1
ATOM 822 C CA . ILE A 1 101 ? -28.845 -8.024 17.360 1.00 53.97 101 ILE A CA 1
ATOM 823 C C . ILE A 1 101 ? -30.070 -7.996 18.270 1.00 53.97 101 ILE A C 1
ATOM 825 O O . ILE A 1 101 ? -31.162 -7.660 17.762 1.00 53.97 101 ILE A O 1
#

pLDDT: mean 71.1, std 13.78, range [45.47, 91.5]